Protein AF-A0A1F8DXV2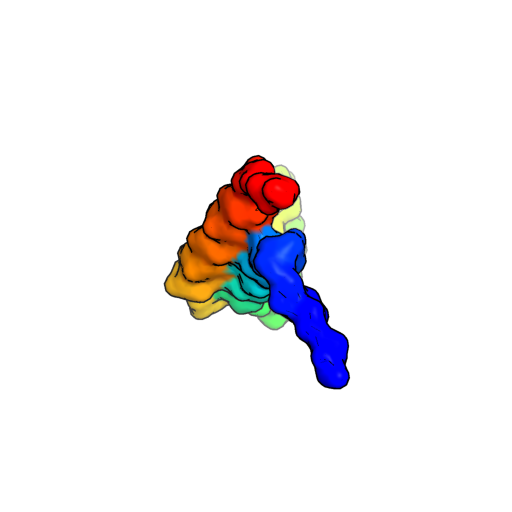-F1 (afdb_monomer)

Mean predicted aligned error: 11.26 Å

Radius of gyration: 18.14 Å; Cα contacts (8 Å, |Δi|>4): 86; chains: 1; bounding box: 58×20×45 Å

pLDDT: mean 74.13, std 17.22, range [44.84, 96.19]

Nearest PDB structures (foldseek):
  7bwr-assembly1_A  TM=4.543E-01  e=2.834E+00  Mycolicibacterium smegmatis MC2 155
  7u4t-assembly1_T  TM=5.448E-01  e=8.699E+00  Homo sapiens

Structure (mmCIF, N/CA/C/O backbone):
data_AF-A0A1F8DXV2-F1
#
_entry.id   AF-A0A1F8DXV2-F1
#
loop_
_atom_site.group_PDB
_atom_site.id
_atom_site.type_symbol
_atom_site.label_atom_id
_atom_site.label_alt_id
_atom_site.label_comp_id
_atom_site.label_asym_id
_atom_site.label_entity_id
_atom_site.label_seq_id
_atom_site.pdbx_PDB_ins_code
_atom_site.Cartn_x
_atom_site.Cartn_y
_atom_site.Cartn_z
_atom_site.occupancy
_atom_site.B_iso_or_equiv
_atom_site.auth_seq_id
_atom_site.auth_comp_id
_atom_site.auth_asym_id
_atom_site.auth_atom_id
_atom_site.pdbx_PDB_model_num
ATOM 1 N N . MET A 1 1 ? -26.782 -11.635 7.096 1.00 45.12 1 MET A N 1
ATOM 2 C CA . MET A 1 1 ? -25.744 -10.917 6.320 1.00 45.12 1 MET A CA 1
ATOM 3 C C . MET A 1 1 ? -24.574 -10.623 7.261 1.00 45.12 1 MET A C 1
ATOM 5 O O . MET A 1 1 ? -24.707 -9.782 8.142 1.00 45.12 1 MET A O 1
ATOM 9 N N . ARG A 1 2 ? -23.498 -11.422 7.219 1.00 44.84 2 ARG A N 1
ATOM 10 C CA . ARG A 1 2 ? -22.378 -11.322 8.177 1.00 44.84 2 ARG A CA 1
ATOM 11 C C . ARG A 1 2 ? -21.607 -10.014 7.929 1.00 44.84 2 ARG A C 1
ATOM 13 O O . ARG A 1 2 ? -21.083 -9.811 6.839 1.00 44.84 2 ARG A O 1
ATOM 20 N N . LYS A 1 3 ? -21.568 -9.121 8.925 1.00 51.09 3 LYS A N 1
ATOM 21 C CA . LYS A 1 3 ? -20.787 -7.871 8.906 1.00 51.09 3 LYS A CA 1
ATOM 22 C C . LYS A 1 3 ? -19.297 -8.207 9.064 1.00 51.09 3 LYS A C 1
ATOM 24 O O . LYS A 1 3 ? -18.771 -8.187 10.170 1.00 51.09 3 LYS A O 1
ATOM 29 N N . TYR A 1 4 ? -18.635 -8.586 7.972 1.00 54.06 4 TYR A N 1
ATOM 30 C CA . TYR A 1 4 ? -17.212 -8.959 7.986 1.00 54.06 4 TYR A CA 1
ATOM 31 C C . TYR A 1 4 ? -16.267 -7.757 8.178 1.00 54.06 4 TYR A C 1
ATOM 33 O O . TYR A 1 4 ? -15.160 -7.923 8.693 1.00 54.06 4 TYR A O 1
ATOM 41 N N . LEU A 1 5 ? -16.728 -6.537 7.875 1.00 55.72 5 LEU A N 1
ATOM 42 C CA . LEU A 1 5 ? -16.107 -5.300 8.349 1.00 55.72 5 LEU A CA 1
ATOM 43 C C . LEU A 1 5 ? -16.669 -4.945 9.727 1.00 55.72 5 LEU A C 1
ATOM 45 O O . LEU A 1 5 ? -17.585 -4.136 9.864 1.00 55.72 5 LEU A O 1
ATOM 49 N N . SER A 1 6 ? -16.132 -5.573 10.767 1.00 63.00 6 SER A N 1
ATOM 50 C CA . SER A 1 6 ? -16.194 -4.963 12.095 1.00 63.00 6 SER A CA 1
ATOM 51 C C . SER A 1 6 ? -15.091 -3.903 12.185 1.00 63.00 6 SER A C 1
ATOM 53 O O . SER A 1 6 ? -14.041 -4.070 11.559 1.00 63.00 6 SER A O 1
ATOM 55 N N . LEU A 1 7 ? -15.284 -2.852 12.997 1.00 63.12 7 LEU A N 1
ATOM 56 C CA . LEU A 1 7 ? -14.220 -1.895 13.367 1.00 63.12 7 LEU A CA 1
ATOM 57 C C . LEU A 1 7 ? -12.937 -2.628 13.794 1.00 63.12 7 LEU A C 1
ATOM 59 O O . LEU A 1 7 ? -11.830 -2.118 13.637 1.00 63.12 7 LEU A O 1
ATOM 63 N N . ASN A 1 8 ? -13.083 -3.875 14.258 1.00 66.75 8 ASN A N 1
ATOM 64 C CA . ASN A 1 8 ? -11.971 -4.691 14.682 1.00 66.75 8 ASN A CA 1
ATOM 65 C C . ASN A 1 8 ? -11.013 -5.102 13.564 1.00 66.75 8 ASN A C 1
ATOM 67 O O . ASN A 1 8 ? -9.840 -5.329 13.859 1.00 66.75 8 ASN A O 1
ATOM 71 N N . ASN A 1 9 ? -11.486 -5.136 12.320 1.00 80.12 9 ASN A N 1
ATOM 72 C CA . ASN A 1 9 ? -10.735 -5.610 11.161 1.00 80.12 9 ASN A CA 1
ATOM 73 C C . ASN A 1 9 ? -10.356 -4.482 10.190 1.00 80.12 9 ASN A C 1
ATOM 75 O O . ASN A 1 9 ? -9.717 -4.757 9.179 1.00 80.12 9 ASN A O 1
ATOM 79 N N . ILE A 1 10 ? -10.723 -3.226 10.477 1.00 86.75 10 ILE A N 1
ATOM 80 C CA .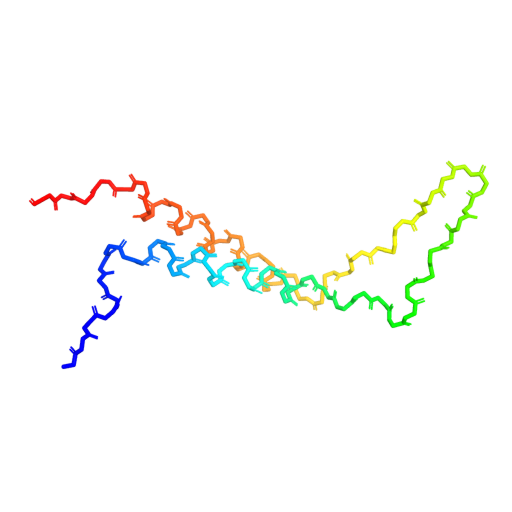 ILE A 1 10 ? -10.413 -2.084 9.601 1.00 86.75 10 ILE A CA 1
ATOM 81 C C . ILE A 1 10 ? -8.903 -1.882 9.473 1.00 86.75 10 ILE A C 1
ATOM 83 O O . ILE A 1 10 ? -8.416 -1.717 8.362 1.00 86.75 10 ILE A O 1
ATOM 87 N N . GLY A 1 11 ? -8.153 -1.972 10.577 1.00 87.44 11 GLY A N 1
ATOM 88 C CA . GLY A 1 11 ? -6.690 -1.876 10.536 1.00 87.44 11 GLY A CA 1
ATOM 89 C C . GLY A 1 11 ? -6.060 -2.950 9.644 1.00 87.44 11 GLY A C 1
ATOM 90 O O . GLY A 1 11 ?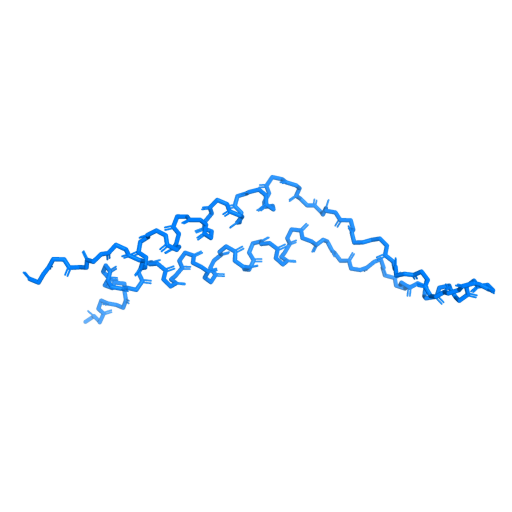 -5.264 -2.640 8.763 1.00 87.44 11 GLY A O 1
ATOM 91 N N . LEU A 1 12 ? -6.514 -4.201 9.787 1.00 89.94 12 LEU A N 1
ATOM 92 C CA . LEU A 1 12 ? -6.067 -5.315 8.948 1.00 89.94 12 LEU A CA 1
ATOM 93 C C . LEU A 1 12 ? -6.414 -5.091 7.469 1.00 89.94 12 LEU A C 1
ATOM 95 O O . LEU A 1 12 ? -5.576 -5.315 6.601 1.00 89.94 12 LEU A O 1
ATOM 99 N N . PHE A 1 13 ? -7.631 -4.628 7.182 1.00 90.94 13 PHE A N 1
ATOM 100 C CA . PHE A 1 13 ? -8.069 -4.333 5.820 1.00 90.94 13 PHE A CA 1
ATOM 101 C C . PHE A 1 13 ? -7.215 -3.238 5.170 1.00 90.94 13 PHE A C 1
ATOM 103 O O . PHE A 1 13 ? -6.745 -3.419 4.049 1.00 90.94 13 PHE A O 1
ATOM 110 N N . LEU A 1 14 ? -6.976 -2.133 5.880 1.00 92.56 14 LEU A N 1
ATOM 111 C CA . LEU A 1 14 ? -6.142 -1.028 5.403 1.00 92.56 14 LEU A CA 1
ATOM 112 C C . LEU A 1 14 ? -4.696 -1.469 5.168 1.00 92.56 14 LEU A C 1
ATOM 114 O O . LEU A 1 14 ? -4.099 -1.072 4.171 1.00 92.56 14 LEU A O 1
ATOM 118 N N . ASN A 1 15 ? -4.167 -2.338 6.033 1.00 93.56 15 ASN A N 1
ATOM 119 C CA . ASN A 1 15 ? -2.834 -2.903 5.863 1.00 93.56 15 ASN A CA 1
ATOM 120 C C . ASN A 1 15 ? -2.740 -3.772 4.601 1.00 93.56 15 ASN A C 1
ATOM 122 O O . ASN A 1 15 ? -1.856 -3.560 3.775 1.00 93.56 15 ASN A O 1
ATOM 126 N N . ILE A 1 16 ? -3.693 -4.686 4.391 1.00 93.62 16 ILE A N 1
ATOM 127 C CA . ILE A 1 16 ? -3.737 -5.521 3.179 1.00 93.62 16 ILE A CA 1
ATOM 128 C C . ILE A 1 16 ? -3.875 -4.647 1.925 1.00 93.62 16 ILE A C 1
ATOM 130 O O . ILE A 1 16 ? -3.131 -4.827 0.961 1.00 93.62 16 ILE A O 1
ATOM 134 N N . ALA A 1 17 ? -4.791 -3.675 1.940 1.00 92.81 17 ALA A N 1
ATOM 135 C CA . ALA A 1 17 ? -5.004 -2.768 0.817 1.00 92.81 17 ALA A CA 1
ATOM 136 C C . ALA A 1 17 ? -3.751 -1.930 0.512 1.00 92.81 17 ALA A C 1
ATOM 138 O O . ALA A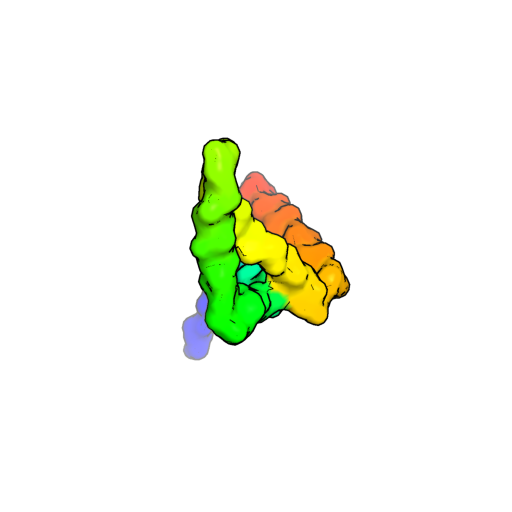 1 17 ? -3.367 -1.816 -0.650 1.00 92.81 17 ALA A O 1
ATOM 139 N N . GLY A 1 18 ? -3.090 -1.387 1.539 1.00 93.62 18 GLY A N 1
ATOM 140 C CA . GLY A 1 18 ? -1.861 -0.608 1.402 1.00 93.62 18 GLY A CA 1
ATOM 141 C C . GLY A 1 18 ? -0.706 -1.422 0.821 1.00 93.62 18 GLY A C 1
ATOM 142 O O . GLY A 1 18 ? -0.042 -0.954 -0.105 1.00 93.62 18 GLY A O 1
ATOM 143 N N . THR A 1 19 ? -0.512 -2.660 1.289 1.00 93.50 19 THR A N 1
ATOM 144 C CA . THR A 1 19 ? 0.497 -3.579 0.740 1.00 93.50 19 THR A CA 1
ATOM 145 C C . THR A 1 19 ? 0.238 -3.881 -0.732 1.00 93.50 19 THR A C 1
ATOM 147 O O . THR A 1 19 ? 1.151 -3.739 -1.540 1.00 93.50 19 THR A O 1
ATOM 150 N N . LEU A 1 20 ? -1.000 -4.227 -1.104 1.00 91.00 20 LEU A N 1
ATOM 151 C CA . LEU A 1 20 ? -1.349 -4.493 -2.503 1.00 91.00 20 LEU A CA 1
ATOM 152 C C . LEU A 1 20 ? -1.122 -3.264 -3.390 1.00 91.00 20 LEU A C 1
ATOM 154 O O . LEU A 1 20 ? -0.611 -3.397 -4.500 1.00 91.00 20 LEU A O 1
ATOM 158 N N . LEU A 1 21 ? -1.455 -2.069 -2.893 1.00 91.81 21 LEU A N 1
ATOM 159 C CA . LEU A 1 21 ? -1.239 -0.823 -3.624 1.00 91.81 21 LEU A CA 1
ATOM 160 C C . LEU A 1 21 ? 0.251 -0.543 -3.847 1.00 91.81 21 LEU A C 1
ATOM 162 O O . LEU A 1 21 ? 0.632 -0.123 -4.935 1.00 91.81 21 LEU A O 1
ATOM 166 N N . ILE A 1 22 ? 1.091 -0.792 -2.838 1.00 90.25 22 ILE A N 1
ATOM 167 C CA . ILE A 1 22 ? 2.550 -0.659 -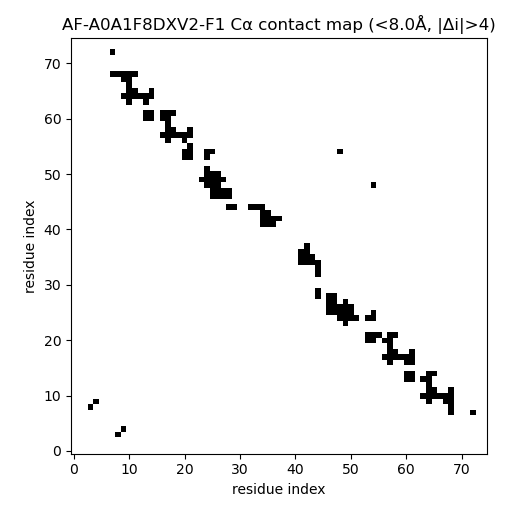2.941 1.00 90.25 22 ILE A CA 1
ATOM 168 C C . ILE A 1 22 ? 3.102 -1.659 -3.953 1.00 90.25 22 ILE A C 1
ATOM 170 O O . ILE A 1 22 ? 3.849 -1.256 -4.840 1.00 90.25 22 ILE A O 1
ATOM 174 N N . THR A 1 23 ? 2.714 -2.932 -3.854 1.00 86.94 23 THR A N 1
ATOM 175 C CA . THR A 1 23 ? 3.156 -3.975 -4.787 1.00 86.94 23 THR A CA 1
ATOM 176 C C . THR A 1 23 ? 2.741 -3.661 -6.218 1.00 86.94 23 THR A C 1
ATOM 178 O O . THR A 1 23 ? 3.541 -3.853 -7.117 1.00 86.94 23 THR A O 1
ATOM 181 N N . TYR A 1 24 ? 1.533 -3.140 -6.436 1.00 85.12 24 TYR A N 1
ATOM 182 C CA . TYR A 1 24 ? 1.076 -2.732 -7.766 1.00 85.12 24 TYR A CA 1
ATOM 183 C C . TYR A 1 24 ? 1.770 -1.455 -8.277 1.00 85.12 24 TYR A C 1
ATOM 185 O O . TYR A 1 24 ? 1.958 -1.271 -9.480 1.00 85.12 24 TYR A O 1
ATOM 193 N N . ALA A 1 25 ? 2.127 -0.544 -7.369 1.00 85.94 25 ALA A N 1
ATOM 194 C CA . ALA A 1 25 ? 2.798 0.707 -7.709 1.00 85.94 25 ALA A CA 1
ATOM 195 C C . ALA A 1 25 ? 4.286 0.522 -8.039 1.00 85.94 25 ALA A C 1
ATOM 197 O O . ALA A 1 25 ? 4.845 1.311 -8.810 1.00 85.94 25 ALA A O 1
ATOM 198 N N . LEU A 1 26 ? 4.917 -0.497 -7.453 1.00 81.81 26 LEU A N 1
ATOM 199 C CA . LEU A 1 26 ? 6.194 -1.034 -7.902 1.00 81.81 26 LEU A CA 1
ATOM 200 C C . LEU A 1 26 ? 5.914 -1.728 -9.238 1.00 81.81 26 LEU A C 1
ATOM 202 O O . LEU A 1 26 ? 5.186 -2.711 -9.296 1.00 81.81 26 LEU A O 1
ATOM 206 N N . GLY A 1 27 ? 6.364 -1.109 -10.327 1.00 65.00 27 GLY A N 1
ATOM 207 C CA . GLY A 1 27 ? 6.019 -1.537 -11.674 1.00 65.00 27 GLY A CA 1
ATOM 208 C C . GLY A 1 27 ? 6.522 -2.927 -12.012 1.00 65.00 27 GLY A C 1
ATOM 209 O O . GLY A 1 27 ? 7.332 -3.504 -11.286 1.00 65.00 27 GLY A O 1
ATOM 210 N N . ASP A 1 28 ? 6.050 -3.423 -13.156 1.00 60.44 28 ASP A N 1
ATOM 211 C CA . ASP A 1 28 ? 6.553 -4.647 -13.761 1.00 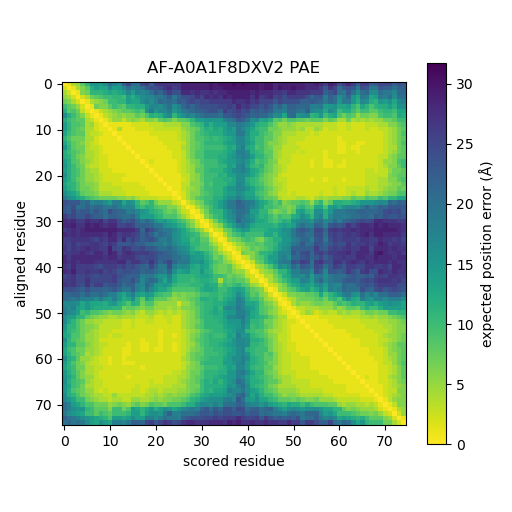60.44 28 ASP A CA 1
ATOM 212 C C . ASP A 1 28 ? 8.084 -4.595 -13.794 1.00 60.44 28 ASP A C 1
ATOM 214 O O . ASP A 1 28 ? 8.687 -3.583 -14.173 1.00 60.44 28 ASP A O 1
ATOM 218 N N . PHE A 1 29 ? 8.713 -5.689 -13.360 1.00 57.53 29 PHE A N 1
ATOM 219 C CA . PHE A 1 29 ? 10.113 -5.916 -13.684 1.00 57.53 29 PHE A CA 1
ATOM 220 C C . PHE A 1 29 ? 10.224 -5.767 -15.202 1.00 57.53 29 PHE A C 1
ATOM 222 O O . PHE A 1 29 ? 9.373 -6.330 -15.891 1.00 57.53 29 PHE A O 1
ATOM 229 N N . PRO A 1 30 ? 11.189 -4.986 -15.723 1.00 55.50 30 PRO A N 1
ATOM 230 C CA . PRO A 1 30 ? 11.309 -4.786 -17.161 1.00 55.50 30 PRO A CA 1
ATOM 231 C C . PRO A 1 30 ? 11.220 -6.150 -17.845 1.00 55.50 30 PRO A C 1
ATOM 233 O O . PRO A 1 30 ? 11.906 -7.077 -17.414 1.00 55.50 30 PRO A O 1
ATOM 236 N N . ASP A 1 31 ? 10.311 -6.301 -18.814 1.00 48.66 31 ASP A N 1
ATOM 237 C CA . ASP A 1 31 ? 10.105 -7.566 -19.518 1.00 48.66 31 ASP A CA 1
ATOM 238 C C . ASP A 1 31 ? 11.452 -8.012 -20.095 1.00 48.66 31 ASP A C 1
ATOM 240 O O . ASP A 1 31 ? 11.984 -7.407 -21.025 1.00 48.66 31 ASP A O 1
ATOM 244 N N . GLY A 1 32 ? 12.047 -9.031 -19.471 1.00 51.03 32 GLY A N 1
ATOM 245 C CA . GLY A 1 32 ? 13.406 -9.473 -19.772 1.00 51.03 32 GLY A CA 1
ATOM 246 C C . GLY A 1 32 ? 14.504 -8.917 -18.868 1.00 51.03 32 GLY A C 1
ATOM 247 O O . GLY A 1 32 ? 15.631 -8.861 -19.340 1.00 51.03 32 GLY A O 1
ATOM 248 N N . GLY A 1 33 ? 14.204 -8.542 -17.614 1.00 49.44 33 GLY A N 1
ATOM 249 C CA . GLY A 1 33 ? 15.143 -8.051 -16.600 1.00 49.44 33 GLY A CA 1
ATOM 250 C C . GLY A 1 33 ? 16.476 -8.782 -16.655 1.00 49.44 33 GLY A C 1
ATOM 251 O O . GLY A 1 33 ? 16.650 -9.852 -16.071 1.00 49.44 33 GLY A O 1
ATOM 252 N N . THR A 1 34 ? 17.402 -8.219 -17.422 1.00 52.38 34 THR A N 1
ATOM 253 C CA . THR A 1 34 ? 18.704 -8.805 -1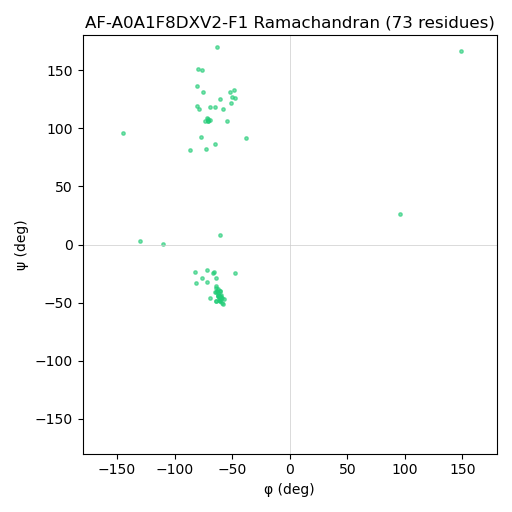7.650 1.00 52.38 34 THR A CA 1
ATOM 254 C C . THR A 1 34 ? 19.45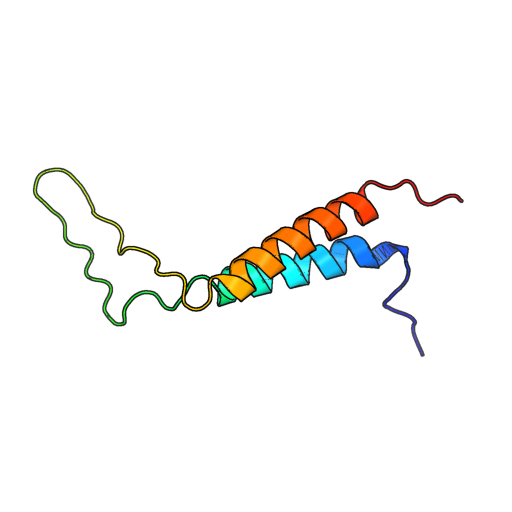5 -8.629 -16.351 1.00 52.38 34 THR A C 1
ATOM 256 O O . THR A 1 34 ? 19.804 -7.524 -15.943 1.00 52.38 34 THR A O 1
ATOM 259 N N . PHE A 1 35 ? 19.659 -9.744 -15.657 1.00 55.56 35 PHE A N 1
ATOM 260 C CA . PHE A 1 35 ? 20.654 -9.834 -14.607 1.00 55.56 35 PHE A CA 1
ATOM 261 C C . PHE A 1 35 ? 22.014 -9.647 -15.281 1.00 55.56 35 PHE A C 1
ATOM 263 O O . PHE A 1 35 ? 22.645 -10.615 -15.707 1.00 55.56 35 PHE A O 1
ATOM 270 N N . GLU A 1 36 ? 22.450 -8.403 -15.449 1.00 53.25 36 GLU A N 1
ATOM 271 C CA . GLU A 1 36 ? 23.803 -8.136 -15.910 1.00 53.25 36 GLU A CA 1
ATOM 272 C C . GLU A 1 36 ? 24.753 -8.423 -14.749 1.00 53.25 36 GLU A C 1
ATOM 274 O O . GLU A 1 36 ? 24.820 -7.716 -13.738 1.00 53.25 36 GLU A O 1
ATOM 279 N N . ARG A 1 37 ? 25.462 -9.546 -14.873 1.00 48.59 37 ARG A N 1
ATOM 280 C CA . ARG A 1 37 ? 26.594 -9.864 -14.014 1.00 48.59 37 ARG A CA 1
ATOM 281 C C . ARG A 1 37 ? 27.766 -9.019 -14.504 1.00 48.59 37 ARG A C 1
ATOM 283 O O . ARG A 1 37 ? 28.469 -9.415 -15.425 1.00 48.59 37 ARG A O 1
ATOM 290 N N . LEU A 1 38 ? 27.934 -7.839 -13.918 1.00 55.91 38 LEU A N 1
ATOM 291 C CA . LEU A 1 38 ? 29.136 -7.028 -14.095 1.00 55.91 38 LEU A CA 1
ATOM 292 C C . LEU A 1 38 ? 30.262 -7.641 -13.251 1.00 55.91 38 LEU A C 1
ATOM 294 O O . LEU A 1 38 ? 29.993 -8.218 -12.194 1.00 55.91 38 LEU A O 1
ATOM 298 N N . ASP A 1 39 ? 31.518 -7.489 -13.677 1.00 53.62 39 ASP A N 1
ATOM 299 C CA . ASP A 1 39 ? 32.720 -8.090 -13.057 1.00 53.62 39 ASP A CA 1
ATOM 300 C C . ASP A 1 39 ? 32.985 -7.681 -11.580 1.00 53.62 39 ASP A C 1
ATOM 302 O O . ASP A 1 39 ? 34.010 -8.036 -11.003 1.00 53.62 39 ASP A O 1
ATOM 306 N N . GLY A 1 40 ? 32.051 -6.976 -10.928 1.00 64.00 40 GLY A N 1
ATOM 307 C CA . GLY A 1 40 ? 32.080 -6.594 -9.511 1.00 64.00 40 GLY A CA 1
ATOM 308 C C . GLY A 1 40 ? 30.807 -6.908 -8.708 1.00 64.00 40 GLY A C 1
ATOM 309 O O . GLY A 1 40 ? 30.750 -6.561 -7.529 1.00 64.00 40 GLY A O 1
ATOM 310 N N . GLY A 1 41 ? 29.787 -7.547 -9.296 1.00 53.53 41 GLY A N 1
ATOM 311 C CA . GLY A 1 41 ? 28.553 -7.921 -8.591 1.00 53.53 41 GLY A CA 1
ATOM 312 C C . GLY A 1 41 ? 27.302 -7.929 -9.474 1.00 53.53 41 GLY A C 1
ATOM 313 O O . GLY A 1 41 ? 27.296 -7.417 -10.590 1.00 53.53 41 GLY A O 1
ATOM 314 N N . THR A 1 42 ? 26.222 -8.525 -8.967 1.00 53.78 42 THR A N 1
ATOM 315 C CA . THR A 1 42 ? 24.928 -8.583 -9.663 1.00 53.78 42 THR A CA 1
ATOM 316 C C . THR A 1 42 ? 24.197 -7.248 -9.517 1.00 53.78 42 THR A C 1
ATOM 318 O O . THR A 1 42 ? 23.822 -6.881 -8.400 1.00 53.78 42 THR A O 1
ATOM 321 N N . GLN A 1 43 ? 23.956 -6.530 -10.618 1.00 54.19 43 GLN A N 1
ATOM 322 C CA . GLN A 1 43 ? 23.022 -5.403 -10.606 1.00 54.19 43 GLN A CA 1
ATOM 323 C C . GLN A 1 43 ? 21.591 -5.931 -10.722 1.00 54.19 43 GLN A C 1
ATOM 325 O O . GLN A 1 43 ? 21.224 -6.601 -11.685 1.00 54.19 43 GLN A O 1
ATOM 330 N N . TYR A 1 44 ? 20.781 -5.645 -9.706 1.00 57.97 44 TYR A N 1
ATOM 331 C CA . TYR A 1 44 ? 19.350 -5.911 -9.744 1.00 57.97 44 TYR A CA 1
ATOM 332 C C . TYR A 1 44 ? 18.686 -4.853 -10.623 1.00 57.97 44 TYR A C 1
ATOM 334 O O . TYR A 1 44 ? 18.945 -3.661 -10.446 1.00 57.97 44 TYR A O 1
ATOM 342 N N . GLY A 1 45 ? 17.838 -5.290 -11.559 1.00 56.56 45 GLY A N 1
ATOM 343 C CA . GLY A 1 45 ? 17.055 -4.389 -12.398 1.00 56.56 45 GLY A CA 1
ATOM 344 C C . GLY A 1 45 ? 16.343 -3.353 -11.532 1.00 56.56 45 GLY A C 1
ATOM 345 O O . GLY A 1 45 ? 15.689 -3.702 -10.546 1.00 56.56 45 GLY A O 1
ATOM 346 N N . ILE A 1 46 ? 16.528 -2.077 -11.867 1.00 56.69 46 ILE A N 1
ATOM 347 C CA . ILE A 1 46 ? 15.933 -0.964 -11.131 1.00 56.69 46 ILE A CA 1
ATOM 348 C C . ILE A 1 46 ? 14.417 -1.171 -11.151 1.00 56.69 46 ILE A C 1
ATOM 350 O O . ILE A 1 46 ? 13.800 -1.187 -12.214 1.00 56.69 46 ILE A O 1
ATOM 354 N N . VAL A 1 47 ? 13.810 -1.364 -9.978 1.00 61.44 47 VAL A N 1
ATOM 355 C CA . VAL A 1 47 ? 12.351 -1.406 -9.860 1.00 61.44 47 VAL A CA 1
ATOM 356 C C . VAL A 1 47 ? 11.855 0.017 -10.076 1.00 61.44 47 VAL A C 1
ATOM 358 O O . VAL A 1 47 ? 12.043 0.892 -9.230 1.00 61.44 47 VAL A O 1
ATOM 361 N N . TYR A 1 48 ? 11.259 0.269 -11.236 1.00 61.16 48 TYR A N 1
ATOM 362 C CA . TYR A 1 48 ? 10.688 1.571 -11.545 1.00 61.16 48 TYR A CA 1
ATOM 363 C C . TYR A 1 48 ? 9.307 1.696 -10.897 1.00 61.16 48 TYR A C 1
ATOM 365 O O . TYR A 1 48 ? 8.479 0.786 -10.948 1.00 61.16 48 TYR A O 1
ATOM 373 N N . PHE A 1 49 ? 9.030 2.849 -10.286 1.00 67.75 49 PHE A N 1
ATOM 374 C CA . PHE A 1 49 ? 7.688 3.157 -9.803 1.00 67.75 49 PHE A CA 1
ATOM 375 C C . PHE A 1 49 ? 6.771 3.402 -11.001 1.00 67.75 49 PHE A C 1
ATOM 377 O O . PHE A 1 49 ? 6.832 4.462 -11.624 1.00 67.75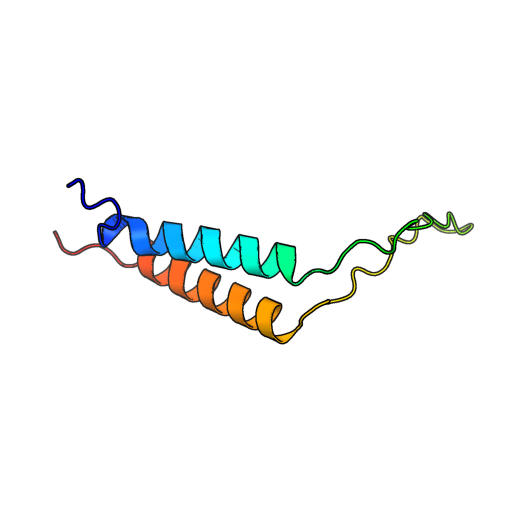 49 PHE A O 1
ATOM 384 N N . LYS A 1 50 ? 5.886 2.447 -11.299 1.00 73.88 50 LYS A N 1
ATOM 385 C CA . LYS A 1 50 ? 4.858 2.592 -12.341 1.00 73.88 50 LYS A CA 1
ATOM 386 C C . LYS A 1 50 ? 3.880 3.704 -11.993 1.00 73.88 50 LYS A C 1
ATOM 388 O O . LYS A 1 50 ? 3.422 4.429 -12.870 1.00 73.88 50 LYS A O 1
ATOM 393 N N . ASN A 1 51 ? 3.578 3.860 -10.703 1.00 80.56 51 ASN A N 1
ATOM 394 C CA . ASN A 1 51 ? 2.721 4.934 -10.227 1.00 80.56 51 ASN A CA 1
ATOM 395 C C . ASN A 1 51 ? 3.167 5.453 -8.843 1.00 80.56 51 ASN A C 1
ATOM 397 O O . ASN A 1 51 ? 2.759 4.915 -7.809 1.00 80.56 51 ASN A O 1
ATOM 401 N N . PRO A 1 52 ? 3.967 6.535 -8.784 1.00 83.81 52 PRO A N 1
ATOM 402 C CA . PRO A 1 52 ? 4.462 7.075 -7.518 1.00 83.81 52 PRO A CA 1
ATOM 403 C C . PRO A 1 52 ? 3.351 7.640 -6.619 1.00 83.81 52 PRO A C 1
ATOM 405 O O . PRO A 1 52 ? 3.521 7.692 -5.400 1.00 83.81 52 PRO A O 1
ATOM 408 N N . PHE A 1 53 ? 2.203 8.039 -7.181 1.00 88.25 53 PHE A N 1
ATOM 409 C CA . PHE A 1 53 ? 1.046 8.454 -6.385 1.00 88.25 53 PHE A CA 1
ATOM 410 C C . PHE A 1 53 ? 0.423 7.263 -5.648 1.00 88.25 53 PHE A C 1
ATOM 412 O O . PHE A 1 53 ? 0.183 7.350 -4.445 1.00 88.25 53 PHE A O 1
ATOM 419 N N . GLN A 1 54 ? 0.229 6.132 -6.333 1.00 89.00 54 GLN A N 1
ATOM 420 C CA . GLN A 1 54 ? -0.282 4.907 -5.709 1.00 89.00 54 GLN A CA 1
ATOM 421 C C . GLN A 1 54 ? 0.684 4.358 -4.659 1.00 89.00 54 GLN A C 1
ATOM 423 O O . GLN A 1 54 ? 0.241 3.943 -3.594 1.00 89.00 54 GLN A O 1
ATOM 428 N N . PHE A 1 55 ? 1.996 4.438 -4.887 1.00 89.81 55 PHE A N 1
ATOM 429 C CA . PHE A 1 55 ? 2.970 4.047 -3.868 1.00 89.81 55 PHE A CA 1
ATOM 430 C C . PHE A 1 55 ? 2.799 4.875 -2.584 1.00 89.81 55 PHE A C 1
ATOM 432 O O . PHE A 1 55 ? 2.642 4.320 -1.496 1.00 89.81 55 PHE A O 1
ATOM 439 N N . LYS A 1 56 ? 2.744 6.210 -2.713 1.00 92.31 56 LYS A N 1
ATOM 440 C CA . LYS A 1 56 ? 2.517 7.123 -1.579 1.00 92.31 56 LYS A CA 1
ATOM 441 C C . LYS A 1 56 ? 1.187 6.841 -0.878 1.00 92.31 56 LYS A C 1
ATOM 443 O O . LYS A 1 56 ? 1.145 6.803 0.349 1.00 92.31 56 LYS A O 1
ATOM 448 N N . LEU A 1 57 ? 0.120 6.609 -1.643 1.00 94.31 57 LEU A N 1
ATOM 449 C CA . LEU A 1 57 ? -1.193 6.279 -1.095 1.00 94.31 57 LEU A CA 1
ATOM 450 C C . LEU A 1 57 ? -1.166 4.955 -0.317 1.00 94.31 57 LEU A C 1
ATOM 452 O O . LEU A 1 57 ? -1.740 4.877 0.765 1.00 94.31 57 LEU A O 1
ATOM 456 N N . GLY A 1 58 ? -0.453 3.944 -0.815 1.00 93.88 58 GLY A N 1
ATOM 457 C CA . GLY A 1 58 ? -0.305 2.659 -0.138 1.00 93.88 58 GLY A CA 1
ATOM 458 C C . GLY A 1 58 ? 0.440 2.783 1.191 1.00 93.88 58 GLY A C 1
ATOM 459 O O . GLY A 1 58 ? -0.004 2.227 2.193 1.00 93.88 58 GLY A O 1
ATOM 460 N N . ILE A 1 59 ? 1.500 3.596 1.237 1.00 94.75 59 ILE A N 1
ATOM 461 C CA . ILE A 1 59 ? 2.219 3.910 2.483 1.00 94.75 59 ILE A CA 1
ATOM 462 C C . ILE A 1 59 ? 1.300 4.612 3.491 1.00 94.75 59 ILE A C 1
ATOM 464 O O . ILE A 1 59 ? 1.278 4.240 4.664 1.00 94.75 59 ILE A O 1
ATOM 468 N N . ILE A 1 60 ? 0.498 5.586 3.048 1.00 96.19 60 ILE A N 1
ATOM 469 C CA . ILE A 1 60 ? -0.475 6.270 3.915 1.00 96.19 60 ILE A CA 1
ATOM 470 C C . ILE A 1 60 ? -1.496 5.271 4.478 1.00 96.19 60 ILE A C 1
ATOM 472 O O . ILE A 1 60 ? -1.782 5.299 5.675 1.00 96.19 60 ILE A O 1
ATOM 476 N N . LEU A 1 61 ? -2.012 4.360 3.646 1.00 94.94 61 LEU A N 1
ATOM 477 C CA . LEU A 1 61 ? -2.954 3.323 4.075 1.00 94.94 61 LEU A CA 1
ATOM 478 C C . LEU A 1 61 ? -2.346 2.378 5.115 1.00 94.94 61 LEU A C 1
ATOM 480 O O . LEU A 1 61 ? -3.029 2.061 6.087 1.00 94.94 61 LEU A O 1
ATOM 484 N N . LEU A 1 62 ? -1.076 1.983 4.959 1.00 95.38 62 LEU A N 1
ATOM 485 C CA . LEU A 1 62 ? -0.366 1.191 5.969 1.00 95.38 62 LEU A CA 1
ATOM 486 C C . LEU A 1 62 ? -0.268 1.944 7.297 1.00 95.38 62 LEU A C 1
ATOM 488 O O . LEU A 1 62 ? -0.615 1.399 8.339 1.00 95.38 62 LEU A O 1
ATOM 492 N N . ILE A 1 63 ? 0.161 3.208 7.271 1.00 95.19 63 ILE A N 1
ATOM 493 C CA . ILE A 1 63 ? 0.303 4.019 8.488 1.00 95.19 63 ILE A CA 1
ATOM 494 C C . ILE A 1 63 ? -1.039 4.108 9.223 1.00 95.19 63 ILE A C 1
ATOM 496 O O . ILE A 1 63 ? -1.119 3.792 10.411 1.00 95.19 63 ILE A O 1
ATOM 500 N N . ILE A 1 64 ? -2.109 4.474 8.512 1.00 93.62 64 ILE A N 1
ATOM 501 C CA . ILE A 1 64 ? -3.458 4.557 9.085 1.00 93.62 64 ILE A CA 1
ATOM 502 C C . ILE A 1 64 ? -3.902 3.177 9.597 1.00 93.62 64 ILE A C 1
ATOM 504 O O . ILE A 1 64 ? -4.396 3.071 10.720 1.00 93.62 64 ILE A O 1
ATOM 508 N N . GLY A 1 65 ? -3.684 2.112 8.822 1.00 92.19 65 GLY A N 1
ATOM 509 C CA . GLY A 1 65 ? -4.014 0.738 9.197 1.00 92.19 65 GLY A CA 1
ATOM 510 C C . GLY A 1 65 ? -3.351 0.297 10.500 1.00 92.19 65 GLY A C 1
ATOM 511 O O . GLY A 1 65 ? -4.034 -0.204 11.398 1.00 92.19 65 GLY A O 1
ATOM 512 N N . PHE A 1 66 ? -2.053 0.563 10.654 1.00 90.94 66 PHE A N 1
ATOM 513 C CA . PHE A 1 66 ? -1.318 0.330 11.896 1.00 90.94 66 PHE A CA 1
ATOM 514 C C . PHE A 1 66 ? -1.884 1.133 13.067 1.00 90.94 66 PHE A C 1
ATOM 516 O O . PHE A 1 66 ? -2.111 0.552 14.128 1.00 90.94 66 PHE A O 1
ATOM 523 N N . PHE A 1 67 ? -2.188 2.422 12.894 1.00 90.62 67 PHE A N 1
ATOM 524 C CA . PHE A 1 67 ? -2.804 3.218 13.963 1.00 90.62 67 PHE A CA 1
ATOM 525 C C . PHE A 1 67 ? -4.154 2.646 14.408 1.00 90.62 67 PHE A C 1
ATOM 527 O O . PHE A 1 67 ? -4.382 2.483 15.606 1.00 90.62 67 PHE A O 1
ATOM 534 N N . PHE A 1 68 ? -5.027 2.263 13.474 1.00 87.06 68 PHE A N 1
ATOM 535 C CA . PHE A 1 68 ? -6.305 1.618 13.802 1.00 87.06 68 PHE A CA 1
ATOM 536 C C . PHE A 1 68 ? -6.141 0.254 14.480 1.00 87.06 68 PHE A C 1
ATOM 538 O O . PHE A 1 68 ? -7.011 -0.162 15.245 1.00 87.06 68 PHE A O 1
ATOM 545 N N . GLN A 1 69 ? -5.049 -0.455 14.201 1.00 85.12 69 GLN A N 1
ATOM 546 C CA . GLN A 1 69 ? -4.771 -1.757 14.798 1.00 85.12 69 GLN A CA 1
ATOM 547 C C . GLN A 1 69 ? -4.155 -1.644 16.198 1.00 85.12 69 GLN A C 1
ATOM 549 O O . GLN A 1 69 ? -4.447 -2.479 17.053 1.00 85.12 69 GLN A O 1
ATOM 554 N N . LEU A 1 70 ? -3.350 -0.605 16.434 1.00 83.94 70 LEU A N 1
ATOM 555 C CA . LEU A 1 70 ? -2.730 -0.296 17.724 1.00 83.94 70 LEU A CA 1
ATOM 556 C C . LEU A 1 70 ? -3.666 0.459 18.673 1.00 83.94 70 LEU A C 1
ATOM 558 O O . LEU A 1 70 ? -3.474 0.402 19.886 1.00 83.94 70 LEU A O 1
ATOM 562 N N . THR A 1 71 ? -4.672 1.160 18.143 1.00 80.94 71 THR A N 1
ATOM 563 C CA . THR A 1 71 ? -5.643 1.878 18.972 1.00 80.94 71 THR A CA 1
ATOM 564 C C . THR A 1 71 ? -6.448 0.859 19.783 1.00 80.94 71 THR A C 1
ATOM 566 O O . THR A 1 71 ? -7.134 0.012 19.196 1.00 80.94 71 THR A O 1
ATOM 569 N N . PRO A 1 72 ? -6.385 0.908 21.125 1.00 67.50 72 PRO A N 1
ATOM 570 C CA . PRO A 1 72 ? -7.135 -0.007 21.965 1.00 67.50 72 PRO A CA 1
ATOM 571 C C . PRO A 1 72 ? -8.625 0.183 21.698 1.00 67.50 72 PRO A C 1
ATOM 573 O O . PRO A 1 72 ? -9.167 1.285 21.784 1.00 67.50 72 PRO A O 1
ATOM 576 N N . LYS A 1 73 ? -9.299 -0.914 21.361 1.00 67.56 73 LYS A N 1
ATOM 577 C CA . LYS A 1 73 ? -10.753 -0.923 21.226 1.00 67.56 73 LYS A CA 1
ATOM 578 C C . LYS A 1 73 ? -11.319 -0.806 22.628 1.00 67.56 73 LYS A C 1
ATOM 580 O O . LYS A 1 73 ? -11.177 -1.734 23.423 1.00 67.56 73 LYS A O 1
ATOM 585 N N . SER A 1 74 ? -11.882 0.361 22.936 1.00 58.25 74 SER A N 1
ATOM 586 C CA . SER A 1 74 ? -12.677 0.551 24.145 1.00 58.25 74 SER A CA 1
ATOM 587 C C . SER A 1 74 ? -13.726 -0.566 24.184 1.00 58.25 74 SER A C 1
ATOM 589 O O . SER A 1 74 ? -14.418 -0.784 23.186 1.00 58.25 74 SER A O 1
ATOM 591 N N . LYS A 1 75 ? -13.694 -1.357 25.262 1.00 54.25 75 LYS A N 1
ATOM 592 C CA . LYS A 1 75 ? -14.597 -2.490 25.494 1.00 54.25 75 LYS A CA 1
ATOM 593 C C . LYS A 1 75 ? -16.005 -2.002 25.785 1.00 54.25 75 LYS A C 1
ATOM 595 O O . LYS A 1 75 ? -16.116 -1.008 26.532 1.00 54.25 75 LYS A O 1
#

Foldseek 3Di:
DDPPPDLQCQLVVLLVQLVVLLVVQQDDQPPPQDQPQDPPGTDGRPRDRPHVVSNVVSVVSNVVSVVSNPPDDDD

Secondary structure (DSSP, 8-state):
------GGGHHHHHHHHHHHHHHHHBPPPPTT----EETTEEPPPP--BS-HHHHHHHHHHHHHHHHHHHS----

Organism: NCBI:txid1802559

Solvent-accessible surface area (backbone atoms only — not comparable to full-atom values): 4344 Å² total; per-residue (Å²): 133,86,72,79,80,40,83,85,41,49,14,59,50,30,32,55,52,10,51,52,33,32,59,63,11,45,28,75,71,58,94,76,61,62,72,50,74,48,103,86,52,77,49,75,66,80,76,47,64,69,32,64,65,45,30,54,50,11,53,51,31,31,54,53,9,50,51,54,61,68,49,79,76,84,128

Sequence (75 aa):
MRKYLSLNNIGLFLNIAGTLLITYALGDFPDGGTFERLDGGTQYGIVYFKNPFQFKLGIILLIIGFFFQLTPKSK